Protein AF-A0A0C2WK41-F1 (afdb_monomer)

Radius of gyration: 15.54 Å; Cα contacts (8 Å, |Δi|>4): 107; chains: 1; bounding box: 48×16×49 Å

Foldseek 3Di:
DVVVVVVVLVVVLVCLVVLLVLCVDPDPVSVLVSLVVLLVVCVDPSCLVSSLVSLVSLLVQCLPPDVSSNVSSLVSLLSLCVDPSNVVSSVVSLVVVCVRHDPVCNVSSVSNVVSNVVVVVVPPDD

Mean predicted aligned error: 8.1 Å

InterPro domains:
  IPR011989 Armadillo-like helical [G3DSA:1.25.10.10] (1-109)
  IPR016024 Armadillo-type fold [SSF48371] (12-107)
  IPR032682 Condensin complex subunit 1, C-terminal [PF12717] (10-103)

Structure (mmCIF, N/CA/C/O backbone):
data_AF-A0A0C2WK41-F1
#
_entry.id   AF-A0A0C2WK41-F1
#
loop_
_atom_site.group_PDB
_atom_site.id
_atom_site.type_symbol
_atom_site.label_atom_id
_atom_site.label_alt_id
_atom_site.label_comp_id
_atom_site.label_asym_id
_atom_site.label_entity_id
_atom_site.label_seq_id
_atom_site.pdbx_PDB_ins_code
_atom_site.Cartn_x
_atom_site.Cartn_y
_atom_site.Cartn_z
_atom_site.occupancy
_atom_site.B_iso_or_equiv
_atom_site.auth_seq_id
_atom_site.auth_comp_id
_atom_site.auth_asym_id
_atom_site.auth_atom_id
_atom_site.pdbx_PDB_model_num
ATOM 1 N N . MET A 1 1 ? -28.646 7.857 12.629 1.00 59.53 1 MET A N 1
ATOM 2 C CA . MET A 1 1 ? -27.433 8.392 11.963 1.00 59.53 1 MET A CA 1
ATOM 3 C C . MET A 1 1 ? -26.282 7.380 11.967 1.00 59.53 1 MET A C 1
ATOM 5 O O . MET A 1 1 ? -25.725 7.141 10.906 1.00 59.53 1 MET A O 1
ATOM 9 N N . LEU A 1 2 ? -26.008 6.706 13.096 1.00 65.06 2 LEU A N 1
ATOM 10 C CA . LEU A 1 2 ? -24.934 5.703 13.240 1.00 65.06 2 LEU A CA 1
ATOM 11 C C . LEU A 1 2 ? -25.046 4.494 12.286 1.00 65.06 2 LEU A C 1
ATOM 13 O O . LEU A 1 2 ? -24.086 4.176 11.598 1.00 65.06 2 LEU A O 1
ATOM 17 N N . ALA A 1 3 ? -26.232 3.890 12.135 1.00 69.50 3 ALA A N 1
ATOM 18 C CA . ALA A 1 3 ? -26.426 2.737 11.237 1.00 69.50 3 ALA A CA 1
ATOM 19 C C . ALA A 1 3 ? -26.125 3.038 9.752 1.00 69.50 3 ALA A C 1
ATOM 21 O O . ALA A 1 3 ? -25.714 2.157 9.002 1.00 69.50 3 ALA A O 1
ATOM 22 N N . LYS A 1 4 ? -26.309 4.295 9.322 1.00 72.25 4 LYS A N 1
ATOM 23 C CA . LYS A 1 4 ? -26.009 4.718 7.949 1.00 72.25 4 LYS A CA 1
ATOM 24 C C . LYS A 1 4 ? -24.498 4.832 7.733 1.00 72.25 4 LYS A C 1
ATOM 26 O O . LYS A 1 4 ? -24.019 4.427 6.684 1.00 72.25 4 LYS A O 1
ATOM 31 N N . GLN A 1 5 ? -23.759 5.340 8.723 1.00 70.56 5 GLN A N 1
ATOM 32 C CA . GLN A 1 5 ? -22.299 5.423 8.655 1.00 70.56 5 GLN A CA 1
ATOM 33 C C . GLN A 1 5 ? -21.647 4.041 8.649 1.00 70.56 5 GLN A C 1
ATOM 35 O O . GLN A 1 5 ? -20.814 3.797 7.785 1.00 70.56 5 GLN A O 1
ATOM 40 N N . VAL A 1 6 ? -22.089 3.121 9.512 1.00 74.19 6 VAL A N 1
ATOM 41 C CA . VAL A 1 6 ? -21.575 1.737 9.536 1.00 74.19 6 VAL A CA 1
ATOM 42 C C . VAL A 1 6 ? -21.706 1.076 8.158 1.00 74.19 6 VAL A C 1
ATOM 44 O O . VAL A 1 6 ? -20.725 0.579 7.618 1.00 74.19 6 VAL A O 1
ATOM 47 N N . LYS A 1 7 ? -22.871 1.205 7.508 1.00 78.12 7 LYS A N 1
ATOM 48 C CA . LYS A 1 7 ? -23.095 0.652 6.163 1.00 78.12 7 LYS A CA 1
ATOM 49 C C . LYS A 1 7 ? -22.161 1.236 5.089 1.00 78.12 7 LYS A C 1
ATOM 51 O O . LYS A 1 7 ? -21.797 0.529 4.153 1.00 78.12 7 LYS A O 1
ATOM 56 N N . TYR A 1 8 ? -21.787 2.515 5.189 1.00 81.56 8 TYR A N 1
ATOM 57 C CA . TYR A 1 8 ? -20.826 3.120 4.258 1.00 81.56 8 TYR A CA 1
ATOM 58 C C . TYR A 1 8 ? -19.400 2.628 4.499 1.00 81.56 8 TYR A C 1
ATOM 60 O O . TYR A 1 8 ? -18.689 2.376 3.531 1.00 81.56 8 TYR A O 1
ATOM 68 N N . PHE A 1 9 ? -18.993 2.454 5.758 1.00 84.50 9 PHE A N 1
ATOM 69 C CA . PHE A 1 9 ? -17.689 1.877 6.089 1.00 84.50 9 PHE A CA 1
ATOM 70 C C . PHE A 1 9 ? -17.560 0.449 5.553 1.00 84.50 9 PHE A C 1
ATOM 72 O O . PHE A 1 9 ? -16.558 0.132 4.913 1.00 84.50 9 PHE A O 1
ATOM 79 N N . ASP A 1 10 ? -18.593 -0.377 5.715 1.00 85.88 10 ASP A N 1
ATOM 80 C CA . ASP A 1 10 ? -18.603 -1.739 5.173 1.00 85.88 10 ASP A CA 1
ATOM 81 C C . ASP A 1 10 ? -18.494 -1.737 3.643 1.00 85.88 10 ASP A C 1
ATOM 83 O O . ASP A 1 10 ? -17.679 -2.461 3.072 1.00 85.88 10 ASP A O 1
ATOM 87 N N . ALA A 1 11 ? -19.248 -0.863 2.967 1.00 88.12 11 ALA A N 1
ATOM 88 C CA . ALA A 1 11 ?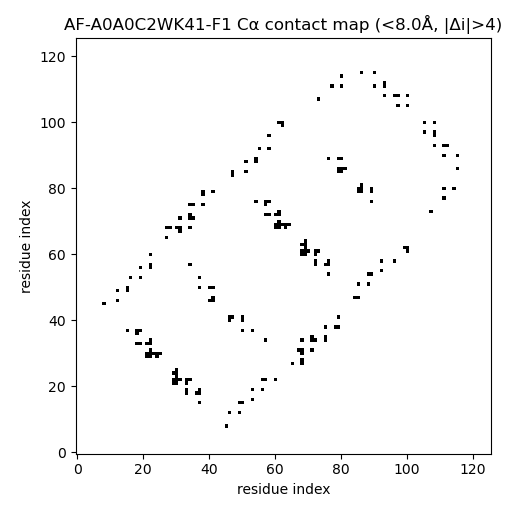 -19.163 -0.720 1.515 1.00 88.12 11 ALA A CA 1
ATOM 89 C C . ALA A 1 11 ? -17.755 -0.293 1.059 1.00 88.12 11 ALA A C 1
ATOM 91 O O . ALA A 1 11 ? -17.215 -0.871 0.116 1.00 88.12 11 ALA A O 1
ATOM 92 N N . ILE A 1 12 ? -17.125 0.661 1.751 1.00 90.06 12 ILE A N 1
ATOM 93 C CA . ILE A 1 12 ? -15.758 1.095 1.434 1.00 90.06 12 ILE A CA 1
ATOM 94 C C . ILE A 1 12 ? -14.756 -0.050 1.645 1.00 90.06 12 ILE A C 1
ATOM 96 O O . ILE A 1 12 ? -13.900 -0.276 0.791 1.00 90.06 12 ILE A O 1
ATOM 100 N N . ARG A 1 13 ? -14.890 -0.839 2.720 1.00 91.19 13 ARG A N 1
ATOM 101 C CA . ARG A 1 13 ? -14.023 -2.010 2.953 1.00 91.19 13 ARG A CA 1
ATOM 102 C C . ARG A 1 13 ? -14.076 -2.997 1.796 1.00 91.19 13 ARG A C 1
ATOM 104 O O . ARG A 1 13 ? -13.034 -3.492 1.379 1.00 91.19 13 ARG A O 1
ATOM 111 N N . THR A 1 14 ? -15.265 -3.243 1.246 1.00 91.00 14 THR A N 1
ATOM 112 C CA . THR A 1 14 ? -15.423 -4.199 0.138 1.00 91.00 14 THR A CA 1
ATOM 113 C C . THR A 1 14 ? -14.756 -3.760 -1.165 1.00 91.00 14 THR A C 1
ATOM 115 O O . THR A 1 14 ? -14.455 -4.616 -1.993 1.00 91.00 14 THR A O 1
ATOM 118 N N . VAL A 1 15 ? -14.475 -2.463 -1.349 1.00 93.44 15 VAL A N 1
ATOM 119 C CA . VAL A 1 15 ? -13.823 -1.963 -2.572 1.00 93.44 15 VAL A CA 1
ATOM 120 C C . VAL A 1 15 ? -12.306 -1.828 -2.449 1.00 93.44 15 VAL A C 1
ATOM 122 O O . VAL A 1 15 ? -11.642 -1.721 -3.476 1.00 93.44 15 VAL A O 1
ATOM 125 N N . ILE A 1 16 ? -11.727 -1.894 -1.243 1.00 95.38 16 ILE A N 1
ATOM 126 C CA . ILE A 1 16 ? -10.265 -1.827 -1.047 1.00 95.38 16 ILE A CA 1
ATOM 127 C C . ILE A 1 16 ? -9.511 -2.867 -1.900 1.00 95.38 16 ILE A C 1
ATOM 129 O O . ILE A 1 16 ? -8.553 -2.474 -2.568 1.00 95.38 16 ILE A O 1
ATOM 133 N N . PRO A 1 17 ? -9.937 -4.146 -1.982 1.00 94.94 17 PRO A N 1
ATOM 134 C CA . PRO A 1 17 ? -9.289 -5.119 -2.863 1.00 94.94 17 PRO A CA 1
ATOM 135 C C . PRO A 1 17 ? -9.344 -4.722 -4.344 1.00 94.94 17 PRO A C 1
ATOM 137 O O . PRO A 1 17 ? -8.360 -4.880 -5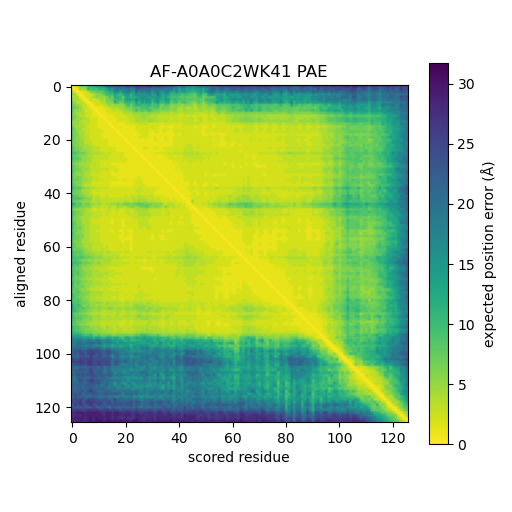.058 1.00 94.94 17 PRO A O 1
ATOM 140 N N . ALA A 1 18 ? -10.461 -4.152 -4.804 1.00 96.06 18 ALA A N 1
ATOM 141 C CA . ALA A 1 18 ? -10.593 -3.692 -6.186 1.00 96.06 18 ALA A CA 1
ATOM 142 C C . ALA A 1 18 ? -9.663 -2.504 -6.480 1.00 96.06 18 ALA A C 1
ATOM 144 O O . ALA A 1 18 ? -9.006 -2.483 -7.517 1.00 96.06 18 ALA A O 1
ATOM 145 N N . ILE A 1 19 ? -9.538 -1.558 -5.542 1.00 96.56 19 ILE A N 1
ATOM 146 C CA . ILE A 1 19 ? -8.578 -0.447 -5.651 1.00 96.56 19 ILE A CA 1
ATOM 147 C C . ILE A 1 19 ? -7.139 -0.987 -5.654 1.00 96.56 19 ILE A C 1
ATOM 149 O O . ILE A 1 19 ? -6.295 -0.488 -6.394 1.00 96.56 19 ILE A O 1
ATOM 153 N N . SER A 1 20 ? -6.854 -2.035 -4.876 1.00 96.44 20 SER A N 1
ATOM 154 C CA . SER A 1 20 ? -5.545 -2.694 -4.893 1.00 96.44 20 SER A CA 1
ATOM 155 C C . SER A 1 20 ? -5.220 -3.331 -6.246 1.00 96.44 20 SER A C 1
ATOM 157 O O . SER A 1 20 ? -4.056 -3.338 -6.637 1.00 96.44 20 SER A O 1
ATOM 159 N N . GLU A 1 21 ? -6.205 -3.856 -6.978 1.00 96.88 21 GLU A N 1
ATOM 160 C CA . GLU A 1 21 ? -5.972 -4.365 -8.336 1.00 96.88 21 GLU A CA 1
ATOM 161 C C . GLU A 1 21 ? -5.684 -3.235 -9.335 1.00 96.88 21 GLU A C 1
ATOM 163 O O . GLU A 1 21 ? -4.854 -3.410 -10.227 1.00 96.88 21 GLU A O 1
ATOM 168 N N . CYS A 1 22 ? -6.248 -2.039 -9.133 1.00 97.56 22 CYS A N 1
ATOM 169 C CA . CYS A 1 22 ? -5.921 -0.856 -9.935 1.00 97.56 22 CYS A CA 1
ATOM 170 C C . CYS A 1 22 ? -4.450 -0.413 -9.812 1.00 97.56 22 CYS A C 1
ATOM 172 O O . CYS A 1 22 ? -3.967 0.316 -10.674 1.00 97.56 22 CYS A O 1
ATOM 174 N N . LEU A 1 23 ? -3.700 -0.876 -8.803 1.00 96.69 23 LEU A N 1
ATOM 175 C CA . LEU A 1 23 ? -2.247 -0.658 -8.717 1.00 96.69 23 LEU A CA 1
ATOM 176 C C . LEU A 1 23 ? -1.463 -1.379 -9.823 1.00 96.69 23 LEU A C 1
ATOM 178 O O . LEU A 1 23 ? -0.292 -1.081 -10.033 1.00 96.69 23 LEU A O 1
ATOM 182 N N . LYS A 1 24 ? -2.088 -2.325 -10.530 1.00 95.19 24 LYS A N 1
ATOM 183 C CA . LYS A 1 24 ? -1.490 -3.069 -11.649 1.00 95.19 24 LYS A CA 1
ATOM 184 C C . LYS A 1 24 ? -2.043 -2.628 -13.006 1.00 95.19 24 LYS A C 1
ATOM 186 O O . LYS A 1 24 ? -1.768 -3.280 -14.011 1.00 95.19 24 LYS A O 1
ATOM 191 N N . ASP A 1 25 ? -2.851 -1.569 -13.036 1.00 97.94 25 ASP A N 1
ATOM 192 C CA . ASP A 1 25 ? -3.475 -1.088 -14.266 1.00 97.94 25 ASP A CA 1
ATOM 193 C C . ASP A 1 25 ? -2.418 -0.656 -15.290 1.00 97.94 25 ASP A C 1
ATOM 195 O O . ASP A 1 25 ? -1.323 -0.217 -14.934 1.00 97.94 25 ASP A O 1
ATOM 199 N N . VAL A 1 26 ? -2.736 -0.769 -16.575 1.00 96.25 26 VAL A N 1
ATOM 200 C CA . VAL A 1 26 ? -1.834 -0.356 -17.656 1.00 96.25 26 VAL A CA 1
ATOM 201 C C . VAL A 1 26 ? -1.635 1.163 -17.680 1.00 96.25 26 VAL A C 1
ATOM 203 O O . VAL A 1 26 ? -0.539 1.632 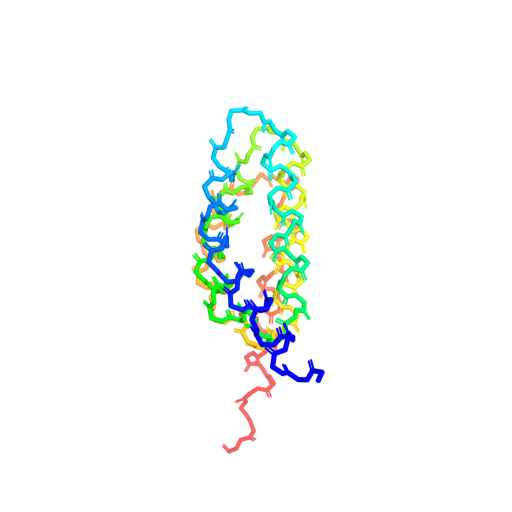-18.003 1.00 96.25 26 VAL A O 1
ATOM 206 N N . ASP A 1 27 ? -2.647 1.934 -17.279 1.00 97.44 27 ASP A N 1
ATOM 207 C CA . ASP A 1 27 ? -2.598 3.391 -17.213 1.00 97.44 27 ASP A CA 1
ATOM 208 C C . ASP A 1 27 ? -1.970 3.857 -15.892 1.00 97.44 27 ASP A C 1
ATOM 210 O O . ASP A 1 27 ? -2.468 3.612 -14.790 1.00 97.44 27 ASP A O 1
ATOM 214 N N . SER A 1 28 ? -0.870 4.603 -15.998 1.00 96.25 28 SER A N 1
ATOM 215 C CA . SER A 1 28 ? -0.185 5.179 -14.841 1.00 96.25 28 SER A CA 1
ATOM 216 C C . SER A 1 28 ? -1.048 6.148 -14.034 1.00 96.25 28 SER A C 1
ATOM 218 O O . SER A 1 28 ? -0.836 6.281 -12.830 1.00 96.25 28 SER A O 1
ATOM 220 N N . ASN A 1 29 ? -2.025 6.816 -14.651 1.00 96.31 29 ASN A N 1
ATOM 221 C CA . ASN A 1 29 ? -2.958 7.682 -13.930 1.00 96.31 29 ASN A CA 1
ATOM 222 C C . ASN A 1 29 ? -3.873 6.862 -13.019 1.00 96.31 29 ASN A C 1
ATOM 224 O O . ASN A 1 29 ? -4.131 7.267 -11.886 1.00 96.31 29 ASN A O 1
ATOM 228 N N . VAL A 1 30 ? -4.323 5.691 -13.483 1.00 97.56 30 VAL A N 1
ATOM 229 C CA . VAL A 1 30 ? -5.136 4.771 -12.678 1.00 97.56 30 VAL A CA 1
ATOM 230 C C . VAL A 1 30 ? -4.318 4.247 -11.502 1.00 97.56 30 VAL A C 1
ATOM 232 O O . VAL A 1 30 ? -4.770 4.359 -10.362 1.00 97.56 30 VAL A O 1
ATOM 235 N N . ARG A 1 31 ? -3.082 3.790 -11.747 1.00 96.94 31 ARG A N 1
ATOM 236 C CA . ARG A 1 31 ? -2.172 3.344 -10.676 1.00 96.94 31 ARG A CA 1
ATOM 237 C C . ARG A 1 31 ? -1.893 4.449 -9.656 1.00 96.94 31 ARG A C 1
ATOM 239 O O . ARG A 1 31 ? -1.993 4.228 -8.453 1.00 96.94 31 ARG A O 1
ATOM 246 N N . SER A 1 32 ? -1.606 5.661 -10.131 1.00 92.31 32 SER A N 1
ATOM 247 C CA . SER A 1 32 ? -1.346 6.836 -9.290 1.00 92.31 32 SER A CA 1
ATOM 248 C C . SER A 1 32 ? -2.545 7.178 -8.397 1.00 92.31 32 SER A C 1
ATOM 250 O O . SER A 1 32 ? -2.393 7.344 -7.183 1.00 92.31 32 SER A O 1
ATOM 252 N N . ASN A 1 33 ? -3.750 7.209 -8.976 1.00 95.38 33 ASN A N 1
ATOM 253 C CA . ASN A 1 33 ? -4.990 7.472 -8.246 1.00 95.38 33 ASN A CA 1
ATOM 254 C C . ASN A 1 33 ? -5.318 6.358 -7.246 1.00 95.38 33 ASN A C 1
ATOM 256 O O . ASN A 1 33 ? -5.800 6.649 -6.148 1.00 95.38 33 ASN A O 1
ATOM 260 N N . ALA A 1 34 ? -5.043 5.099 -7.592 1.00 96.38 34 ALA A N 1
ATOM 261 C CA . ALA A 1 34 ? -5.213 3.970 -6.686 1.00 96.38 34 ALA A CA 1
ATOM 262 C C . ALA A 1 34 ? -4.299 4.107 -5.459 1.00 96.38 34 ALA A C 1
ATOM 264 O O . ALA A 1 34 ? -4.794 4.071 -4.331 1.00 96.38 34 ALA A O 1
ATOM 265 N N . THR A 1 35 ? -3.004 4.378 -5.659 1.00 93.56 35 THR A N 1
ATOM 266 C CA . THR A 1 35 ? -2.055 4.623 -4.559 1.00 93.56 35 THR A CA 1
ATOM 267 C C . THR A 1 35 ? -2.515 5.778 -3.673 1.00 93.56 35 THR A C 1
ATOM 269 O O . THR A 1 35 ? -2.579 5.630 -2.453 1.00 93.56 35 THR A O 1
ATOM 272 N N . PHE A 1 36 ? -2.905 6.909 -4.270 1.00 90.75 36 PHE A N 1
ATOM 273 C CA . PHE A 1 36 ? -3.395 8.071 -3.524 1.00 90.75 36 PHE A CA 1
ATOM 274 C C . PHE A 1 36 ? -4.649 7.749 -2.694 1.00 90.75 36 PHE A C 1
ATOM 276 O O . PHE A 1 36 ? -4.743 8.119 -1.522 1.00 90.75 36 PHE A O 1
ATOM 283 N N . THR A 1 37 ? -5.596 7.013 -3.279 1.00 94.44 37 THR A N 1
ATOM 284 C CA . THR A 1 37 ? -6.846 6.630 -2.608 1.00 94.44 37 THR A CA 1
ATOM 285 C C . THR A 1 37 ? -6.580 5.712 -1.416 1.00 94.44 37 THR A C 1
ATOM 287 O O . THR A 1 37 ? -7.125 5.939 -0.336 1.00 94.44 37 THR A O 1
ATOM 290 N N . LEU A 1 38 ? -5.713 4.706 -1.574 1.00 94.44 38 LEU A N 1
ATOM 291 C CA . LEU A 1 38 ? -5.366 3.777 -0.494 1.00 94.44 38 LEU A CA 1
ATOM 292 C C . LEU A 1 38 ? -4.691 4.491 0.683 1.00 94.44 38 LEU A C 1
ATOM 294 O O . LEU A 1 38 ? -4.980 4.171 1.832 1.00 94.44 38 LEU A O 1
ATOM 298 N N . VAL A 1 39 ? -3.862 5.503 0.418 1.00 88.50 39 VAL A N 1
ATOM 299 C CA . VAL A 1 39 ? -3.271 6.348 1.468 1.00 88.50 39 VAL A CA 1
ATOM 300 C C . VAL A 1 39 ? -4.326 7.144 2.224 1.00 88.50 39 VAL A C 1
ATOM 302 O O . VAL A 1 39 ? -4.282 7.188 3.449 1.00 88.50 39 VAL A O 1
ATOM 305 N N . GLY A 1 40 ? -5.283 7.755 1.524 1.00 90.75 40 GLY A N 1
ATOM 306 C CA . GLY A 1 40 ? -6.372 8.484 2.181 1.00 90.75 40 GLY A CA 1
ATOM 307 C C . GLY A 1 40 ? -7.230 7.571 3.065 1.00 90.75 40 GLY A C 1
ATOM 308 O O . GLY A 1 40 ? -7.618 7.949 4.169 1.00 90.75 40 GLY A O 1
ATOM 309 N N . LEU A 1 41 ? -7.473 6.334 2.622 1.00 91.56 41 LEU A N 1
ATOM 310 C CA . LEU A 1 41 ? -8.154 5.319 3.432 1.00 91.56 41 LEU A CA 1
ATOM 311 C C . LEU A 1 41 ? -7.309 4.876 4.631 1.00 91.56 41 LEU A C 1
ATOM 313 O O . LEU A 1 41 ? -7.855 4.622 5.701 1.00 91.56 41 LEU A O 1
ATOM 317 N N . ALA A 1 42 ? -5.987 4.841 4.483 1.00 87.75 42 ALA A N 1
ATOM 318 C CA . ALA A 1 42 ? -5.065 4.530 5.564 1.00 87.75 42 ALA A CA 1
ATOM 319 C C . ALA A 1 42 ? -5.013 5.584 6.670 1.00 87.75 42 ALA A C 1
ATOM 321 O O . ALA A 1 42 ? -4.445 5.305 7.718 1.00 87.75 42 ALA A O 1
ATOM 322 N N . GLU A 1 43 ? -5.556 6.785 6.463 1.00 87.50 43 GLU A N 1
ATOM 323 C CA . GLU A 1 43 ?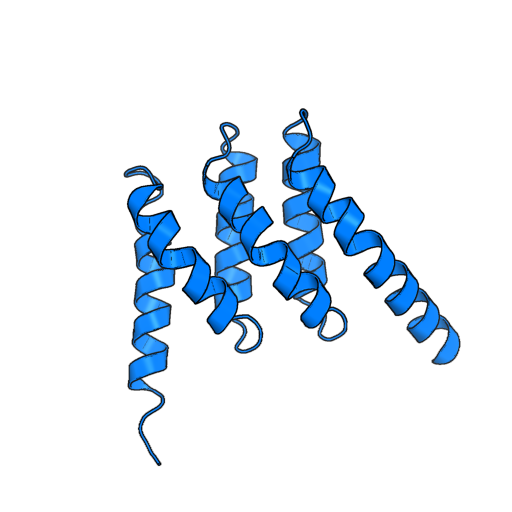 -5.688 7.824 7.493 1.00 87.50 43 GLU A CA 1
ATOM 324 C C . GLU A 1 43 ? -6.952 7.620 8.356 1.00 87.50 43 GLU A C 1
ATOM 326 O O . GLU A 1 43 ? -7.112 8.280 9.378 1.00 87.50 43 GLU A O 1
ATOM 331 N N . GLN A 1 44 ? -7.826 6.673 7.994 1.00 88.38 44 GLN A N 1
ATOM 332 C CA . GLN A 1 44 ? -9.056 6.350 8.720 1.00 88.38 44 GLN A CA 1
ATOM 333 C C . GLN A 1 44 ? -8.875 5.076 9.559 1.00 88.38 44 GLN A C 1
ATOM 335 O O . GLN A 1 44 ? -8.571 4.008 9.028 1.00 88.38 44 GLN A O 1
ATOM 340 N N . ASP A 1 45 ? -9.149 5.143 10.863 1.00 83.31 45 ASP A N 1
ATOM 341 C CA . ASP A 1 45 ? -8.944 4.008 11.785 1.00 83.31 45 ASP A CA 1
ATOM 342 C C . ASP A 1 45 ? -9.829 2.786 11.482 1.00 83.31 45 ASP A C 1
ATOM 344 O O . ASP A 1 45 ? -9.516 1.659 11.860 1.00 83.31 45 ASP A O 1
ATOM 348 N N . GLY A 1 46 ? -10.924 2.982 10.745 1.00 87.50 46 GLY A N 1
ATOM 349 C CA . GLY A 1 46 ? -11.858 1.920 10.370 1.00 87.50 46 GLY A CA 1
ATOM 350 C C . GLY A 1 46 ? -11.373 0.981 9.260 1.00 87.50 46 GLY A C 1
ATOM 351 O O . GLY A 1 46 ? -12.096 0.038 8.931 1.00 87.50 46 GLY A O 1
ATOM 352 N N . PHE A 1 47 ? -10.201 1.224 8.662 1.00 91.88 47 PHE A N 1
ATOM 353 C CA . PHE A 1 47 ? -9.694 0.442 7.525 1.00 91.88 47 PHE A CA 1
ATOM 354 C C . PHE A 1 47 ? -8.316 -0.179 7.758 1.00 91.88 47 PHE A C 1
ATOM 356 O O . PHE A 1 47 ? -7.764 -0.765 6.829 1.00 91.88 47 PHE A O 1
ATOM 363 N N . THR A 1 48 ? -7.764 -0.092 8.970 1.00 91.69 48 THR A N 1
ATOM 364 C CA . THR A 1 48 ? -6.404 -0.550 9.283 1.00 91.69 48 THR A CA 1
ATOM 365 C C . THR A 1 48 ? -6.117 -1.967 8.790 1.00 91.69 48 THR A C 1
ATOM 367 O O . THR A 1 48 ? -5.148 -2.178 8.068 1.00 91.69 48 THR A O 1
ATOM 370 N N . ASP A 1 49 ? -6.967 -2.941 9.113 1.00 92.00 49 ASP A N 1
ATOM 371 C CA . ASP A 1 49 ? -6.760 -4.335 8.714 1.00 92.00 49 ASP A CA 1
ATOM 372 C C . ASP A 1 49 ? -6.793 -4.524 7.192 1.00 92.00 49 ASP A C 1
ATOM 374 O O . ASP A 1 49 ? -5.924 -5.195 6.638 1.00 92.00 49 ASP A O 1
ATOM 378 N N . ALA A 1 50 ? -7.730 -3.866 6.504 1.00 93.12 50 ALA A N 1
ATOM 379 C CA . ALA A 1 50 ? -7.828 -3.925 5.052 1.00 93.12 50 ALA A CA 1
ATOM 380 C C . ALA A 1 50 ? -6.615 -3.259 4.388 1.00 93.12 50 ALA A C 1
ATOM 382 O O . ALA A 1 50 ? -6.031 -3.815 3.458 1.00 93.12 50 ALA A O 1
ATOM 383 N N . ILE A 1 51 ? -6.175 -2.108 4.901 1.00 95.00 51 ILE A N 1
ATOM 384 C CA . ILE A 1 51 ? -5.030 -1.382 4.353 1.00 95.00 51 ILE A CA 1
ATOM 385 C C . ILE A 1 51 ? -3.714 -2.124 4.593 1.00 95.00 51 ILE A C 1
ATOM 387 O O . ILE A 1 51 ? -2.839 -2.118 3.728 1.00 95.00 51 ILE A O 1
ATOM 391 N N . ARG A 1 52 ? -3.568 -2.841 5.712 1.00 94.69 52 ARG A N 1
ATOM 392 C CA . ARG A 1 52 ? -2.382 -3.680 5.953 1.00 94.69 52 ARG A CA 1
ATOM 393 C C . ARG A 1 52 ? -2.162 -4.687 4.820 1.00 94.69 52 ARG A C 1
ATOM 395 O O . ARG A 1 52 ? -1.017 -4.944 4.460 1.00 94.69 52 ARG A O 1
ATOM 402 N N . THR A 1 53 ? -3.235 -5.198 4.208 1.00 94.31 53 THR A N 1
ATOM 403 C CA . THR A 1 53 ? -3.134 -6.138 3.075 1.00 94.31 53 THR A CA 1
ATOM 404 C C . THR A 1 53 ? -2.620 -5.499 1.782 1.00 94.31 53 THR A C 1
ATOM 406 O O . THR A 1 53 ? -2.059 -6.204 0.946 1.00 94.31 53 THR A O 1
ATOM 409 N N . VAL A 1 54 ? -2.749 -4.175 1.625 1.00 95.06 54 VAL A N 1
ATOM 410 C CA . VAL A 1 54 ? -2.322 -3.457 0.411 1.00 95.06 54 VAL A CA 1
ATOM 411 C C . VAL A 1 54 ? -0.926 -2.841 0.522 1.00 95.06 54 VAL A C 1
ATOM 413 O O . VAL A 1 54 ? -0.412 -2.321 -0.466 1.00 95.06 54 VAL A O 1
ATOM 416 N N . VAL A 1 55 ? -0.268 -2.931 1.684 1.00 94.12 55 VAL A N 1
ATOM 417 C CA . VAL A 1 55 ? 1.103 -2.422 1.861 1.00 94.12 55 VAL A CA 1
ATOM 418 C C . VAL A 1 55 ? 2.102 -3.086 0.901 1.00 94.12 55 VAL A C 1
ATOM 420 O O . VAL A 1 55 ? 2.857 -2.349 0.265 1.00 94.12 55 VAL A O 1
ATOM 423 N N . PRO A 1 56 ? 2.108 -4.422 0.697 1.00 93.25 56 PRO A N 1
ATOM 424 C CA . PRO A 1 56 ? 2.998 -5.028 -0.294 1.00 93.25 56 PRO A CA 1
ATOM 425 C C . PRO A 1 56 ? 2.706 -4.593 -1.747 1.00 93.25 56 PRO A C 1
ATOM 427 O O . PRO A 1 56 ? 3.658 -4.246 -2.447 1.00 93.25 56 PRO A O 1
ATOM 430 N N . PRO A 1 57 ? 1.441 -4.522 -2.218 1.00 94.69 57 PRO A N 1
ATOM 431 C CA . PRO A 1 57 ? 1.112 -3.899 -3.505 1.00 94.69 57 PRO A CA 1
ATOM 432 C C . PRO A 1 57 ? 1.601 -2.450 -3.663 1.00 94.69 57 PRO A C 1
ATOM 434 O O . PRO A 1 57 ? 2.152 -2.105 -4.708 1.00 94.69 57 PRO A O 1
ATOM 437 N N . ILE A 1 58 ? 1.461 -1.608 -2.633 1.00 93.31 58 ILE A N 1
ATOM 438 C CA . ILE A 1 58 ? 1.993 -0.234 -2.649 1.00 93.31 58 ILE A CA 1
ATOM 439 C C . ILE A 1 58 ? 3.524 -0.258 -2.752 1.00 93.31 58 ILE A C 1
ATOM 441 O O . ILE A 1 58 ? 4.097 0.493 -3.534 1.00 93.31 58 ILE A O 1
ATOM 445 N N . ALA A 1 59 ? 4.200 -1.147 -2.021 1.00 90.62 59 ALA A N 1
ATOM 446 C CA . ALA A 1 59 ? 5.652 -1.289 -2.103 1.00 90.62 59 ALA A CA 1
ATOM 447 C C . ALA A 1 59 ? 6.130 -1.721 -3.496 1.00 90.62 59 ALA A C 1
ATOM 449 O O . ALA A 1 59 ? 7.166 -1.248 -3.958 1.00 90.62 59 ALA A O 1
ATOM 450 N N . ALA A 1 60 ? 5.365 -2.554 -4.206 1.00 90.44 60 ALA A N 1
ATOM 451 C CA . ALA A 1 60 ? 5.677 -2.911 -5.589 1.00 90.44 60 ALA A CA 1
ATOM 452 C C . ALA A 1 60 ? 5.642 -1.694 -6.535 1.00 90.44 60 ALA A C 1
ATOM 454 O O . ALA A 1 60 ? 6.443 -1.628 -7.467 1.00 90.44 60 ALA A O 1
ATOM 455 N N . CYS A 1 61 ? 4.786 -0.704 -6.256 1.00 90.75 61 CYS A N 1
ATOM 456 C CA . CYS A 1 61 ? 4.690 0.537 -7.032 1.00 90.75 61 CYS A CA 1
ATOM 457 C C . CYS A 1 61 ? 5.930 1.438 -6.903 1.00 90.75 61 CYS A C 1
ATOM 459 O O . CYS A 1 61 ? 6.075 2.377 -7.678 1.00 90.75 61 CYS A O 1
ATOM 461 N N . LEU A 1 62 ? 6.854 1.161 -5.976 1.00 86.56 62 LEU A N 1
ATOM 462 C CA . LEU A 1 62 ? 8.141 1.864 -5.919 1.00 86.56 62 LEU A CA 1
ATOM 463 C C . LEU A 1 62 ? 9.032 1.575 -7.132 1.00 86.56 62 LEU A C 1
ATOM 465 O O . LEU A 1 62 ? 9.878 2.390 -7.464 1.00 86.56 62 LEU A O 1
ATOM 469 N N . LYS A 1 63 ? 8.827 0.436 -7.802 1.00 85.56 63 LYS A N 1
ATOM 470 C CA . LYS A 1 63 ? 9.541 0.059 -9.033 1.00 85.56 63 LYS A CA 1
ATOM 471 C C . LYS A 1 63 ? 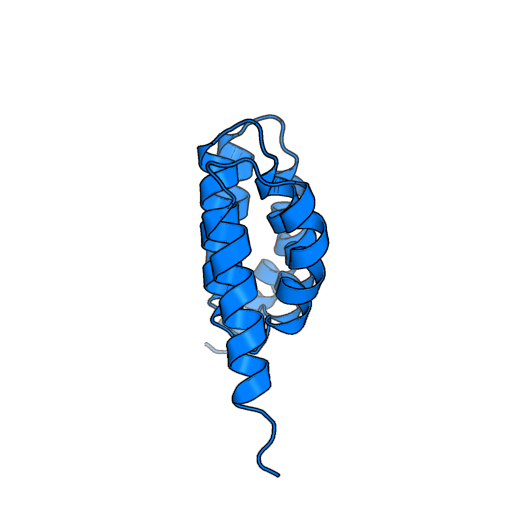8.802 0.500 -10.299 1.00 85.56 63 LYS A C 1
ATOM 473 O O . LYS A 1 63 ? 9.106 0.012 -11.388 1.00 85.56 63 LYS A O 1
ATOM 478 N N . ASP A 1 64 ? 7.771 1.331 -10.166 1.00 89.19 64 ASP A N 1
ATOM 479 C CA . ASP A 1 64 ? 6.968 1.742 -11.309 1.00 89.19 64 ASP A CA 1
ATOM 480 C C . ASP A 1 64 ? 7.791 2.597 -12.277 1.00 89.19 64 ASP A C 1
ATOM 482 O O . ASP A 1 64 ? 8.517 3.504 -11.877 1.00 89.19 64 ASP A O 1
ATOM 486 N N . VAL A 1 65 ? 7.644 2.331 -13.575 1.00 86.50 65 VAL A N 1
ATOM 487 C CA . VAL A 1 65 ? 8.320 3.100 -14.630 1.00 86.50 65 VAL A CA 1
ATOM 488 C C . VAL A 1 65 ? 7.853 4.558 -14.677 1.00 86.50 65 VAL A C 1
ATOM 490 O O . VAL A 1 65 ? 8.576 5.429 -15.162 1.00 86.50 65 VAL A O 1
ATOM 493 N N . ASN A 1 66 ? 6.639 4.836 -14.199 1.00 88.38 66 ASN A N 1
ATOM 494 C CA . ASN A 1 66 ? 6.116 6.182 -14.070 1.00 88.38 66 ASN A CA 1
ATOM 495 C C . ASN A 1 66 ? 6.542 6.785 -12.722 1.00 88.38 66 ASN A C 1
ATOM 497 O O . ASN A 1 66 ? 6.093 6.367 -11.655 1.00 88.38 66 ASN A O 1
ATOM 501 N N . GLN A 1 67 ? 7.348 7.846 -12.787 1.00 83.25 67 GLN A N 1
ATOM 502 C CA . GLN A 1 67 ? 7.893 8.521 -11.606 1.00 83.25 67 GLN A CA 1
ATOM 503 C C . GLN A 1 67 ? 6.825 9.072 -10.653 1.00 83.25 67 GLN A C 1
ATOM 505 O O . GLN A 1 67 ? 7.062 9.131 -9.446 1.00 83.25 67 GLN A O 1
ATOM 510 N N . SER A 1 68 ? 5.652 9.476 -11.151 1.00 85.25 68 SER A N 1
ATOM 511 C CA . SER A 1 68 ? 4.561 9.951 -10.292 1.00 85.25 68 SER A CA 1
ATOM 512 C C . SER A 1 68 ? 3.961 8.813 -9.467 1.00 85.25 68 SER A C 1
ATOM 514 O O . SER A 1 68 ? 3.656 9.012 -8.293 1.00 85.25 68 SER A O 1
ATOM 516 N N . VAL A 1 69 ? 3.841 7.612 -10.043 1.00 89.62 69 VAL A N 1
ATOM 517 C CA . VAL A 1 69 ? 3.368 6.421 -9.318 1.00 89.62 69 VAL A CA 1
ATOM 518 C C . VAL A 1 69 ? 4.377 6.024 -8.242 1.00 89.62 69 VAL A C 1
ATOM 520 O O . VAL A 1 69 ? 3.990 5.867 -7.082 1.00 89.62 69 VAL A O 1
ATOM 523 N N . ALA A 1 70 ? 5.663 5.958 -8.599 1.00 86.81 70 ALA A N 1
ATOM 524 C CA . ALA A 1 70 ? 6.739 5.673 -7.652 1.00 86.81 70 ALA A CA 1
ATOM 525 C C . ALA A 1 70 ? 6.775 6.700 -6.506 1.00 86.81 70 ALA A C 1
ATOM 527 O O . ALA A 1 70 ? 6.728 6.327 -5.335 1.00 86.81 70 ALA A O 1
ATOM 528 N N . SER A 1 71 ? 6.732 8.000 -6.816 1.00 82.69 71 SER A N 1
ATOM 529 C CA . SER A 1 71 ? 6.716 9.077 -5.809 1.00 82.69 71 SER A CA 1
ATOM 530 C C . SER A 1 71 ? 5.495 9.009 -4.883 1.00 82.69 71 SER A C 1
ATOM 532 O O . S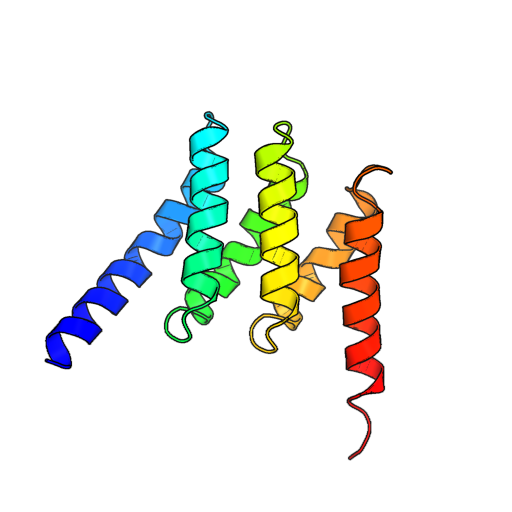ER A 1 71 ? 5.604 9.251 -3.677 1.00 82.69 71 SER A O 1
ATOM 534 N N . ASN A 1 72 ? 4.327 8.638 -5.411 1.00 87.31 72 ASN A N 1
ATOM 535 C CA . ASN A 1 72 ? 3.131 8.445 -4.594 1.00 87.31 72 ASN A CA 1
ATOM 536 C C . ASN A 1 72 ? 3.263 7.229 -3.671 1.00 87.31 72 ASN A C 1
ATOM 538 O O . ASN A 1 72 ? 2.842 7.303 -2.518 1.00 87.31 72 ASN A O 1
ATOM 542 N N . ALA A 1 73 ? 3.878 6.139 -4.133 1.00 89.00 73 ALA A N 1
ATOM 543 C CA . ALA A 1 73 ? 4.138 4.958 -3.311 1.00 89.00 73 ALA A CA 1
ATOM 544 C C . ALA A 1 73 ? 5.131 5.251 -2.175 1.00 89.00 73 ALA A C 1
ATOM 546 O O . ALA A 1 73 ? 4.940 4.802 -1.045 1.00 89.00 73 ALA A O 1
ATOM 547 N N . VAL A 1 74 ? 6.139 6.083 -2.437 1.00 85.19 74 VAL A N 1
ATOM 548 C CA . VAL A 1 74 ? 7.048 6.607 -1.409 1.00 85.19 74 VAL A CA 1
ATOM 549 C C . VAL A 1 74 ? 6.273 7.369 -0.342 1.00 85.19 74 VAL A C 1
ATOM 551 O O . VAL A 1 74 ? 6.361 7.047 0.845 1.00 85.19 74 VAL A O 1
ATOM 554 N N . SER A 1 75 ? 5.488 8.364 -0.765 1.00 84.06 75 SER A N 1
ATOM 555 C CA . SER A 1 75 ? 4.708 9.195 0.155 1.00 84.06 75 SER A CA 1
ATOM 556 C C . SER A 1 75 ? 3.718 8.351 0.96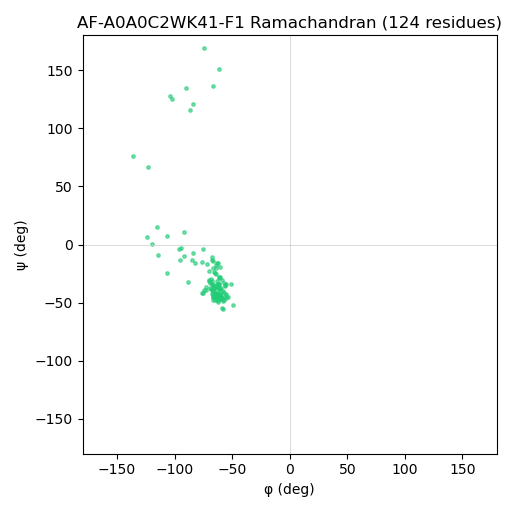4 1.00 84.06 75 SER A C 1
ATOM 558 O O . SER A 1 75 ? 3.540 8.568 2.165 1.00 84.06 75 SER A O 1
ATOM 560 N N . ALA A 1 76 ? 3.128 7.338 0.325 1.00 89.19 76 ALA A N 1
ATOM 561 C CA . ALA A 1 76 ? 2.254 6.369 0.964 1.00 89.19 76 ALA A CA 1
ATOM 562 C C . ALA A 1 76 ? 2.953 5.634 2.108 1.00 89.19 76 ALA A C 1
ATOM 564 O O . ALA A 1 76 ? 2.486 5.668 3.247 1.00 89.19 76 ALA A O 1
ATOM 565 N N . LEU A 1 77 ? 4.092 5.003 1.825 1.00 88.44 77 LEU A N 1
ATOM 566 C CA . LEU A 1 77 ? 4.829 4.219 2.813 1.00 88.44 77 LEU A CA 1
ATOM 567 C C . LEU A 1 77 ? 5.398 5.091 3.934 1.00 88.44 77 LEU A C 1
ATOM 569 O O . LEU A 1 77 ? 5.392 4.668 5.087 1.00 88.44 77 LEU A O 1
ATOM 573 N N . GLU A 1 78 ? 5.819 6.323 3.640 1.00 84.38 78 GLU A N 1
ATOM 574 C CA . GLU A 1 78 ? 6.265 7.273 4.664 1.00 84.38 78 GLU A CA 1
ATOM 575 C C . GLU A 1 78 ? 5.129 7.635 5.635 1.00 84.38 78 GLU A C 1
ATOM 577 O O . GLU A 1 78 ? 5.326 7.670 6.855 1.00 84.38 78 GLU A O 1
ATOM 582 N N . LYS A 1 79 ? 3.926 7.893 5.109 1.00 86.81 79 LYS A N 1
ATOM 583 C CA . LYS A 1 79 ? 2.736 8.165 5.925 1.00 86.81 79 LYS A CA 1
ATOM 584 C C . LYS A 1 79 ? 2.340 6.955 6.763 1.00 86.81 79 LYS A C 1
ATOM 586 O O . LYS A 1 79 ? 2.086 7.104 7.956 1.00 86.81 79 LYS A O 1
ATOM 591 N N . LEU A 1 80 ? 2.346 5.764 6.172 1.00 89.25 80 LEU A N 1
ATOM 592 C CA . LEU A 1 80 ? 2.053 4.521 6.886 1.00 89.25 80 LEU A CA 1
ATOM 593 C C . LEU A 1 80 ? 3.084 4.254 7.993 1.00 89.25 80 LEU A C 1
ATOM 595 O O . LEU A 1 80 ? 2.702 3.941 9.114 1.00 89.25 80 LEU A O 1
ATOM 599 N N . ALA A 1 81 ? 4.374 4.489 7.739 1.00 86.50 81 ALA A N 1
ATOM 600 C CA . ALA A 1 81 ? 5.440 4.339 8.734 1.00 86.50 81 ALA A CA 1
ATOM 601 C C . ALA A 1 81 ? 5.332 5.314 9.923 1.00 86.50 81 ALA A C 1
ATOM 603 O O . ALA A 1 81 ? 5.969 5.099 10.954 1.00 86.50 81 ALA A O 1
ATOM 604 N N . LYS A 1 82 ? 4.564 6.410 9.802 1.00 84.62 82 LYS A N 1
ATOM 605 C CA . LYS A 1 82 ? 4.272 7.334 10.919 1.00 84.62 82 LYS A CA 1
ATOM 606 C C . LYS A 1 82 ? 3.232 6.772 11.889 1.00 84.62 82 LYS A C 1
ATOM 608 O O . LYS A 1 82 ? 3.102 7.304 12.988 1.00 84.62 82 LYS A O 1
ATOM 613 N N . ARG A 1 83 ? 2.504 5.725 11.500 1.00 86.56 83 ARG A N 1
ATOM 614 C CA . ARG A 1 83 ? 1.455 5.098 12.300 1.00 86.56 83 ARG A CA 1
ATOM 615 C C . ARG A 1 83 ? 1.947 3.782 12.893 1.00 86.56 83 ARG A C 1
ATOM 617 O O . ARG A 1 83 ? 2.386 2.895 12.164 1.00 86.56 83 ARG A O 1
ATOM 624 N N . ALA A 1 84 ? 1.796 3.628 14.208 1.00 85.88 84 ALA A N 1
ATOM 625 C CA . ALA A 1 84 ? 2.159 2.396 14.911 1.00 85.88 84 ALA A CA 1
ATOM 626 C C . ALA A 1 84 ? 1.450 1.161 14.322 1.00 85.88 84 ALA A C 1
ATOM 628 O O . ALA A 1 84 ? 2.065 0.107 14.184 1.00 85.88 84 ALA A O 1
ATOM 629 N N . ASP A 1 85 ? 0.200 1.325 13.874 1.00 89.56 85 ASP A N 1
ATOM 630 C CA . ASP A 1 85 ? -0.635 0.253 13.317 1.00 89.56 85 ASP A CA 1
ATOM 631 C C . ASP A 1 85 ? -0.105 -0.379 12.025 1.00 89.56 85 ASP A C 1
ATOM 633 O O . ASP A 1 85 ? -0.595 -1.432 11.624 1.00 89.56 85 ASP A O 1
ATOM 637 N N . PHE A 1 86 ? 0.840 0.264 11.332 1.00 89.69 86 PHE A N 1
ATOM 638 C CA . PHE A 1 86 ? 1.399 -0.220 10.064 1.00 89.69 86 PHE A CA 1
ATOM 639 C C . PHE A 1 86 ? 2.908 -0.461 10.134 1.00 89.69 86 PHE A C 1
ATOM 641 O O . PHE A 1 86 ? 3.520 -0.854 9.142 1.00 89.69 86 PHE A O 1
ATOM 648 N N . TYR A 1 87 ? 3.522 -0.229 11.292 1.00 85.19 87 TYR A N 1
ATOM 649 C CA . TYR A 1 87 ? 4.970 -0.241 11.440 1.00 85.19 87 TYR A CA 1
ATOM 650 C C . TYR A 1 87 ? 5.601 -1.586 11.059 1.00 85.19 87 TYR A C 1
ATOM 652 O O . TYR A 1 87 ? 6.566 -1.633 10.299 1.00 85.19 87 TYR A O 1
ATOM 660 N N . ASP A 1 88 ? 5.041 -2.687 11.552 1.00 87.88 88 ASP A N 1
ATOM 661 C CA . ASP A 1 88 ? 5.522 -4.044 11.297 1.00 87.88 88 ASP A CA 1
ATOM 662 C C . ASP A 1 88 ? 5.401 -4.438 9.818 1.00 87.88 88 ASP A C 1
ATOM 664 O O . ASP A 1 88 ? 6.345 -4.988 9.247 1.00 87.88 88 ASP A O 1
ATOM 668 N N . VAL A 1 89 ? 4.277 -4.108 9.175 1.00 90.88 89 VAL A N 1
ATOM 669 C CA . VAL A 1 89 ? 4.050 -4.440 7.763 1.00 90.88 89 VAL A CA 1
ATOM 670 C C . VAL A 1 89 ? 4.889 -3.565 6.829 1.00 90.88 89 VAL A C 1
ATOM 672 O O . VAL A 1 89 ? 5.430 -4.072 5.847 1.00 90.88 89 VAL A O 1
ATOM 675 N N . VAL A 1 90 ? 5.083 -2.281 7.151 1.00 88.81 90 VAL A N 1
ATOM 676 C CA . VAL A 1 90 ? 5.994 -1.414 6.388 1.00 88.81 90 VAL A CA 1
ATOM 677 C C . VAL A 1 90 ? 7.437 -1.878 6.573 1.00 88.81 90 VAL A C 1
ATOM 679 O O . VAL A 1 90 ? 8.170 -2.008 5.597 1.00 88.81 90 VAL A O 1
ATOM 682 N N . ARG A 1 91 ? 7.846 -2.226 7.797 1.00 84.56 91 ARG A N 1
ATOM 683 C CA . ARG A 1 91 ? 9.175 -2.793 8.063 1.00 84.56 91 ARG A CA 1
ATOM 684 C C . ARG A 1 91 ? 9.423 -4.075 7.270 1.00 84.56 91 ARG A C 1
ATOM 686 O O . ARG A 1 91 ? 10.530 -4.261 6.775 1.00 84.56 91 ARG A O 1
ATOM 693 N N . ALA A 1 92 ? 8.427 -4.950 7.143 1.00 87.25 92 ALA A N 1
ATOM 694 C CA . ALA A 1 92 ? 8.568 -6.202 6.402 1.00 87.25 92 ALA A CA 1
ATOM 695 C C . ALA A 1 92 ? 8.887 -5.984 4.913 1.00 87.25 92 ALA A C 1
ATOM 697 O O . ALA A 1 92 ? 9.549 -6.826 4.307 1.00 87.25 92 ALA A O 1
ATOM 698 N N . VAL A 1 93 ? 8.467 -4.853 4.335 1.00 84.69 93 VAL A N 1
ATOM 699 C CA . VAL A 1 93 ? 8.753 -4.525 2.932 1.00 84.69 93 VAL A CA 1
ATOM 700 C C . VAL A 1 93 ? 10.033 -3.710 2.742 1.00 84.69 93 VAL A C 1
ATOM 702 O O . VAL A 1 93 ? 10.493 -3.613 1.616 1.00 84.69 93 VAL A O 1
ATOM 705 N N . VAL A 1 94 ? 10.672 -3.186 3.797 1.00 76.75 94 VAL A N 1
ATOM 706 C CA . VAL A 1 94 ? 11.923 -2.403 3.673 1.00 76.75 94 VAL A CA 1
ATOM 707 C C . VAL A 1 94 ? 13.103 -3.208 3.094 1.00 76.75 94 VAL A C 1
ATOM 709 O O . VAL A 1 94 ? 13.738 -2.695 2.173 1.00 76.75 94 VAL A O 1
ATOM 712 N N . PRO A 1 95 ? 13.425 -4.439 3.550 1.00 71.31 95 PRO A N 1
ATOM 713 C CA . PRO A 1 95 ? 14.595 -5.161 3.038 1.00 71.31 95 PRO A CA 1
ATOM 714 C C . PRO A 1 95 ? 14.531 -5.462 1.526 1.00 71.31 95 PRO A C 1
ATOM 716 O O . PRO A 1 95 ? 15.504 -5.179 0.828 1.00 71.31 95 PRO A O 1
ATOM 719 N N . PRO A 1 96 ? 13.390 -5.918 0.963 1.00 65.62 96 PRO A N 1
ATOM 720 C CA . PRO A 1 96 ? 13.239 -6.045 -0.490 1.00 65.62 96 PRO A CA 1
ATOM 721 C C . PRO A 1 96 ? 13.374 -4.726 -1.270 1.00 65.62 96 PRO A C 1
ATOM 723 O O . PRO A 1 96 ? 13.587 -4.756 -2.482 1.00 65.62 96 PRO A O 1
ATOM 726 N N . LEU A 1 97 ? 13.212 -3.572 -0.609 1.00 65.38 97 LEU A N 1
ATOM 727 C CA . LEU A 1 97 ? 13.287 -2.253 -1.239 1.00 65.38 97 LEU A CA 1
ATOM 728 C C . LEU A 1 97 ? 14.708 -1.692 -1.269 1.00 65.38 97 LEU A C 1
ATOM 730 O O . LEU A 1 97 ? 15.075 -1.028 -2.231 1.00 65.38 97 LEU A O 1
ATOM 734 N N . THR A 1 98 ? 15.551 -1.998 -0.283 1.00 63.34 98 THR A N 1
ATOM 735 C CA . THR A 1 98 ? 16.957 -1.554 -0.304 1.00 63.34 98 THR A CA 1
ATOM 736 C C . THR A 1 98 ? 17.759 -2.146 -1.465 1.00 63.34 98 THR A C 1
ATOM 738 O O . THR A 1 98 ? 18.713 -1.528 -1.920 1.00 63.34 98 THR A O 1
ATOM 741 N N . GLU A 1 99 ? 17.346 -3.304 -1.982 1.00 59.22 99 GLU A N 1
ATOM 742 C CA . GLU A 1 99 ? 17.935 -3.936 -3.176 1.00 59.22 99 GLU A CA 1
ATOM 743 C C . GLU A 1 99 ? 17.341 -3.407 -4.493 1.00 59.22 99 GLU A C 1
ATOM 745 O O . GLU A 1 99 ? 17.853 -3.686 -5.574 1.00 59.22 99 GLU A O 1
ATOM 750 N N . ALA A 1 100 ? 16.228 -2.679 -4.410 1.00 55.78 100 ALA A N 1
ATOM 751 C CA . ALA A 1 100 ? 15.385 -2.307 -5.537 1.00 55.78 100 ALA A CA 1
ATOM 752 C C . ALA A 1 100 ? 15.480 -0.841 -5.960 1.00 55.78 100 ALA A C 1
ATOM 754 O O . ALA A 1 100 ? 15.096 -0.532 -7.084 1.00 55.78 100 ALA A O 1
ATOM 755 N N . LEU A 1 101 ? 15.878 0.041 -5.043 1.00 60.78 101 LEU A N 1
ATOM 756 C CA . LEU A 1 101 ? 15.800 1.488 -5.221 1.00 60.78 101 LEU A CA 1
ATOM 757 C C . LEU A 1 101 ? 17.089 2.032 -5.848 1.00 60.78 101 LEU A C 1
ATOM 759 O O . LEU A 1 101 ? 18.198 1.700 -5.424 1.00 60.78 101 LEU A O 1
ATOM 763 N N . ASN A 1 102 ? 16.928 2.904 -6.840 1.00 57.91 102 ASN A N 1
ATOM 764 C CA . ASN A 1 102 ? 18.022 3.561 -7.562 1.00 57.91 102 ASN A CA 1
ATOM 765 C C . ASN A 1 102 ? 18.654 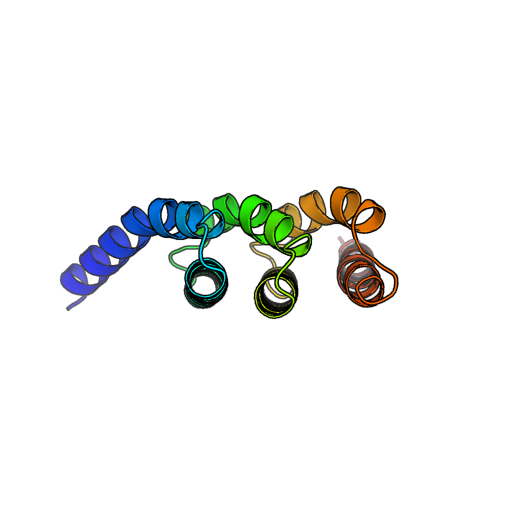4.658 -6.670 1.00 57.91 102 ASN A C 1
ATOM 767 O O . ASN A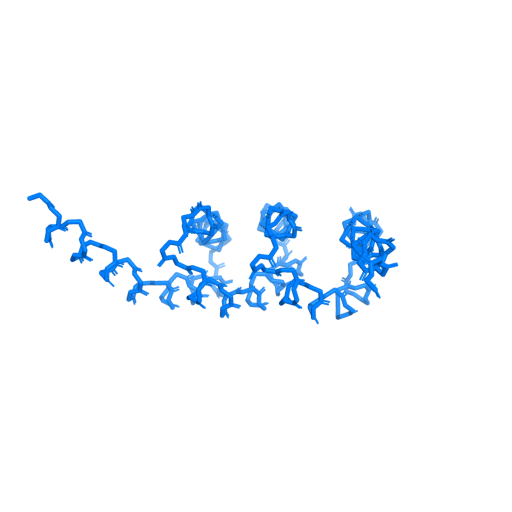 1 102 ? 18.054 5.049 -5.671 1.00 57.91 102 ASN A O 1
ATOM 771 N N . GLU A 1 103 ? 19.806 5.250 -7.029 1.00 55.50 103 GLU A N 1
ATOM 772 C CA . GLU A 1 103 ? 20.431 6.342 -6.234 1.00 55.50 103 GLU A CA 1
ATOM 773 C C . GLU A 1 103 ? 19.460 7.496 -5.908 1.00 55.50 103 GLU A C 1
ATOM 775 O O . GLU A 1 103 ? 19.502 8.069 -4.820 1.00 55.50 103 GLU A O 1
ATOM 780 N N . HIS A 1 104 ? 18.533 7.789 -6.826 1.00 48.62 104 HIS A N 1
ATOM 781 C CA . HIS A 1 104 ? 17.522 8.839 -6.676 1.00 48.62 104 HIS A CA 1
ATOM 782 C C . HIS A 1 104 ? 16.416 8.498 -5.657 1.00 48.62 104 HIS A C 1
ATOM 784 O O . HIS A 1 104 ? 15.704 9.386 -5.188 1.00 48.62 104 HIS A O 1
ATOM 790 N N . GLU A 1 105 ? 16.290 7.221 -5.300 1.00 57.59 105 GLU A N 1
ATOM 791 C CA . GLU A 1 105 ? 15.286 6.672 -4.387 1.00 57.59 105 GLU A CA 1
ATOM 792 C C . GLU A 1 105 ? 15.910 6.110 -3.095 1.00 57.59 105 GLU A C 1
ATOM 794 O O . GLU A 1 105 ? 15.213 5.830 -2.118 1.00 57.59 105 GLU A O 1
ATOM 799 N N . TYR A 1 106 ? 17.241 6.015 -3.042 1.00 59.69 106 TYR A N 1
ATOM 800 C CA . TYR A 1 106 ? 18.024 5.537 -1.900 1.00 59.69 106 TYR A CA 1
ATOM 801 C C . TYR A 1 106 ? 17.749 6.322 -0.606 1.00 59.69 106 TYR A C 1
ATOM 803 O O . TYR A 1 106 ? 17.691 5.744 0.483 1.00 59.69 106 TYR A O 1
ATOM 811 N N . TYR A 1 107 ? 17.491 7.632 -0.716 1.00 59.78 107 TYR A N 1
ATOM 812 C CA . TYR A 1 107 ? 17.102 8.480 0.419 1.00 59.78 107 TYR A CA 1
ATOM 813 C C . TYR A 1 107 ? 15.840 7.964 1.131 1.00 59.78 107 TYR A C 1
ATOM 815 O O . TYR A 1 107 ? 15.730 8.058 2.353 1.00 59.78 107 TYR A O 1
ATOM 823 N N . ILE A 1 108 ? 14.913 7.356 0.386 1.00 58.81 108 ILE A N 1
ATOM 824 C CA . ILE A 1 108 ? 13.650 6.827 0.912 1.00 58.81 108 ILE A CA 1
ATOM 825 C C . ILE A 1 108 ? 13.889 5.524 1.669 1.00 58.81 108 ILE A C 1
ATOM 827 O O . ILE A 1 108 ? 13.361 5.351 2.770 1.00 58.81 108 ILE A O 1
ATOM 831 N N . GLY A 1 109 ? 14.740 4.647 1.126 1.00 60.53 109 GLY A N 1
ATOM 832 C CA . GLY A 1 109 ? 15.225 3.465 1.836 1.00 60.53 109 GLY A CA 1
ATOM 833 C C . GLY A 1 109 ? 15.872 3.844 3.171 1.00 60.53 109 GLY A C 1
ATOM 834 O O . GLY A 1 109 ? 15.535 3.266 4.203 1.00 60.53 109 GLY A O 1
ATOM 835 N N . LEU A 1 110 ? 16.710 4.888 3.185 1.00 58.72 110 LEU A N 1
ATOM 836 C CA . LEU A 1 110 ? 17.355 5.401 4.400 1.00 58.72 110 LEU A CA 1
ATOM 837 C C . LEU A 1 110 ? 16.371 6.022 5.411 1.00 58.72 110 LEU A C 1
ATOM 839 O O . LEU A 1 110 ? 16.531 5.845 6.621 1.00 58.72 110 LEU A O 1
ATOM 843 N N . LEU A 1 111 ? 15.351 6.750 4.948 1.00 63.50 111 LEU A N 1
ATOM 844 C CA . LEU A 1 111 ? 14.323 7.368 5.799 1.00 63.50 111 LEU A CA 1
ATOM 845 C C . LEU A 1 111 ? 13.441 6.324 6.487 1.00 63.50 111 LEU A C 1
ATOM 847 O O . LEU A 1 111 ? 13.193 6.415 7.692 1.00 63.50 111 LEU A O 1
ATOM 851 N N . LEU A 1 112 ? 12.990 5.317 5.735 1.00 64.31 112 LEU A N 1
ATOM 852 C CA . LEU A 1 112 ? 12.236 4.198 6.295 1.00 64.31 112 LEU A CA 1
ATOM 853 C C . LEU A 1 112 ? 13.120 3.391 7.257 1.00 64.31 112 LEU A C 1
ATOM 855 O O . LEU A 1 112 ? 12.702 3.108 8.380 1.00 64.31 112 LEU A O 1
ATOM 859 N N . PHE A 1 113 ? 14.369 3.104 6.880 1.00 64.62 113 PHE A N 1
ATOM 860 C CA . PHE A 1 113 ? 15.317 2.359 7.713 1.00 64.62 113 PHE A CA 1
ATOM 861 C C . PHE A 1 113 ? 15.667 3.082 9.024 1.00 64.62 113 PHE A C 1
ATOM 863 O O . PHE A 1 113 ? 15.571 2.487 10.097 1.00 64.62 113 PHE A O 1
ATOM 870 N N . SER A 1 114 ? 15.991 4.379 8.976 1.00 63.50 114 SER A N 1
ATOM 871 C CA . SER A 1 114 ? 16.318 5.176 10.172 1.00 63.50 114 SER A CA 1
ATOM 872 C C . SER A 1 114 ? 15.164 5.223 11.176 1.00 63.50 114 SER A C 1
ATOM 874 O O . SER A 1 114 ? 15.384 5.025 12.369 1.00 63.50 114 SER A O 1
ATOM 876 N N . ARG A 1 115 ? 13.919 5.371 10.706 1.00 63.59 115 ARG A N 1
ATOM 877 C CA . ARG A 1 115 ? 12.721 5.309 11.563 1.00 63.59 115 ARG A CA 1
ATOM 878 C C . ARG A 1 115 ? 12.486 3.927 12.161 1.00 63.59 115 ARG A C 1
ATOM 880 O O . ARG A 1 115 ? 12.041 3.834 13.304 1.00 63.59 115 ARG A O 1
ATOM 887 N N . THR A 1 116 ? 12.812 2.876 11.410 1.00 59.44 116 THR A N 1
ATOM 888 C CA . THR A 1 116 ? 12.743 1.495 11.904 1.00 59.44 116 THR A CA 1
ATOM 889 C C . THR A 1 116 ? 13.743 1.269 13.050 1.00 59.44 116 THR A C 1
ATOM 891 O O . THR A 1 116 ? 13.449 0.591 14.029 1.00 59.44 116 THR A O 1
ATOM 894 N N . ILE A 1 117 ? 14.916 1.902 12.987 1.00 58.22 117 ILE A N 1
ATOM 895 C CA . ILE A 1 117 ? 15.915 1.829 14.062 1.00 58.22 117 ILE A CA 1
ATOM 896 C C . ILE A 1 117 ? 15.526 2.709 15.261 1.00 58.22 117 ILE A C 1
ATOM 898 O O . ILE A 1 117 ? 15.640 2.258 16.400 1.00 58.22 117 ILE A O 1
ATOM 902 N N . SER A 1 118 ? 15.019 3.929 15.042 1.00 59.16 118 SER A N 1
ATOM 903 C CA . SER A 1 118 ? 14.640 4.843 16.136 1.00 59.16 118 SER A CA 1
ATOM 904 C C . SER A 1 118 ? 13.529 4.292 17.040 1.00 59.16 118 SER A C 1
ATOM 906 O O . SER A 1 118 ? 13.554 4.528 18.247 1.00 59.16 118 SER A O 1
ATOM 908 N N . TYR A 1 119 ? 12.581 3.520 16.497 1.00 53.50 119 TYR A N 1
ATOM 909 C CA . TYR A 1 119 ? 11.570 2.834 17.315 1.00 53.50 119 TYR A CA 1
ATOM 910 C C . TYR A 1 119 ? 12.167 1.713 18.177 1.00 53.50 119 TYR A C 1
ATOM 912 O O . TYR A 1 119 ? 11.680 1.448 19.272 1.00 53.50 119 TYR A O 1
ATOM 920 N N . GLN A 1 120 ? 13.247 1.079 17.719 1.00 52.75 120 GLN A N 1
ATOM 921 C CA . GLN A 1 120 ? 13.931 0.010 18.446 1.00 52.75 120 GLN A CA 1
ATOM 922 C C . GLN A 1 120 ? 14.671 0.534 19.685 1.00 52.75 120 GLN A C 1
ATOM 924 O O . GLN A 1 120 ? 14.736 -0.158 20.695 1.00 52.75 120 GLN A O 1
ATOM 929 N N . THR A 1 121 ? 15.169 1.773 19.638 1.00 50.50 121 THR A N 1
ATOM 930 C CA . THR A 1 121 ? 15.825 2.433 20.780 1.00 50.50 121 THR A CA 1
ATOM 931 C C . THR A 1 121 ? 14.850 3.074 21.769 1.00 50.50 121 THR A C 1
ATOM 933 O O . THR A 1 121 ? 15.248 3.373 22.886 1.00 50.50 121 THR A O 1
ATOM 936 N N . ALA A 1 122 ? 13.587 3.280 21.382 1.00 56.28 122 ALA A N 1
ATOM 937 C CA . ALA A 1 122 ? 12.547 3.846 22.248 1.00 56.28 122 ALA A CA 1
ATOM 938 C C . ALA A 1 122 ? 11.687 2.778 22.963 1.00 56.28 122 ALA A C 1
ATOM 940 O O . ALA A 1 122 ? 10.801 3.129 23.736 1.00 56.28 122 ALA A O 1
ATOM 941 N N . GLY A 1 123 ? 11.916 1.487 22.683 1.00 50.28 123 GLY A N 1
ATOM 942 C CA . GLY A 1 123 ? 11.070 0.367 23.119 1.00 50.28 123 GLY A CA 1
ATOM 943 C C . GLY A 1 123 ? 11.710 -0.632 24.090 1.00 50.28 123 GLY A C 1
ATOM 944 O O . GLY A 1 123 ? 11.165 -1.719 24.253 1.00 50.28 123 GLY A O 1
ATOM 945 N N . PHE A 1 124 ? 12.838 -0.300 24.724 1.00 46.34 124 PHE A N 1
ATOM 946 C CA . PHE A 1 124 ? 13.431 -1.092 25.811 1.00 46.34 124 PHE A CA 1
ATOM 947 C C . PHE A 1 124 ? 13.600 -0.229 27.066 1.00 46.34 124 PHE A C 1
ATOM 949 O O . PHE A 1 124 ? 14.713 0.058 27.480 1.00 46.34 124 PHE A O 1
ATOM 956 N N . ASP A 1 125 ? 12.475 0.185 27.644 1.00 42.09 125 ASP A N 1
ATOM 957 C CA . ASP A 1 125 ? 12.368 0.589 29.050 1.00 42.09 125 ASP A CA 1
ATOM 958 C C . ASP A 1 125 ? 11.079 -0.037 29.615 1.00 42.09 125 ASP A C 1
ATOM 960 O O . ASP A 1 125 ? 10.043 0.620 29.724 1.00 42.09 125 ASP A O 1
ATOM 964 N N . VAL A 1 126 ? 11.137 -1.345 29.900 1.00 40.69 126 VAL A N 1
ATOM 965 C CA . VAL A 1 126 ? 10.334 -2.046 30.924 1.00 40.69 126 VAL A CA 1
ATOM 966 C C . VAL A 1 126 ? 11.216 -3.113 31.556 1.00 40.69 126 VAL A C 1
ATOM 968 O O . VAL A 1 126 ? 11.810 -3.899 30.782 1.00 40.69 126 VAL A O 1
#

Nearest PDB structures (foldseek):
  8t1o-assembly1_A  TM=7.291E-01  e=3.711E-02  Mus musculus
  5qsu-assembly3_B  TM=7.166E-01  e=4.543E-02  Homo sapiens
  6oxl-assembly1_A  TM=7.840E-01  e=1.073E-01  Mus musculus
  5qsx-assembly3_B  TM=7.104E-01  e=1.454E-01  Homo sapiens
  5t8v-assembly1_A  TM=5.961E-01  e=7.715E-01  Thermochaetoides thermophila DSM 1495

Secondary structure (DSSP, 8-state):
-HHHHHHHHHHHHHHHHHHHHHTT-SSHHHHHHHHHHHHHHHTSGGGHHHHHHHHHHHHHGGG-SSHHHHHHHHHHHHHHHTSGGGHHHHHHHHHHHHTT--TTTHHHHHHHHHHHHHHHHSS---

Solvent-accessible surface area (backbone atoms only — not comparable to full-atom values): 7174 Å² total; per-residue (Å²): 115,66,73,61,51,54,55,50,54,54,55,53,60,69,43,48,64,59,42,55,54,31,56,71,44,92,48,60,68,51,20,31,52,27,47,54,51,54,42,60,46,61,75,37,86,91,35,52,76,66,44,62,70,42,48,64,64,41,58,57,31,55,72,40,91,48,64,68,32,16,52,42,25,49,54,37,52,56,57,40,56,73,35,81,93,34,36,68,66,50,54,68,52,45,68,72,39,64,81,64,49,52,85,93,42,40,65,55,46,50,53,56,49,52,53,60,50,55,53,61,75,72,68,77,86,130

Sequence (126 aa):
MLAKQVKYFDAIRTVIPAISECLKDVDSNVRSNATFTLVGLAEQDGFTDAIRTVVPPIAACLKDVNQSVASNAVSALEKLAKRADFYDVVRAVVPPLTEALNEHEYYIGLLLFSRTISYQTAGFDV

Organism: NCBI:txid933852

pLDDT: mean 80.96, std 15.27, range [40.69, 97.94]